Protein AF-A0A962YFU6-F1 (afdb_monomer)

Foldseek 3Di:
DCCPPPVCVVCVVPVDDDDPQDDPDDPVVCVVVPVDDSVNSVVVVVVVCVVPDDDDDDDPVVVVVVVVVVVVVPVVDDDDDD

Solvent-accessible surface area (backbone atoms only — not comparable to full-atom values): 5366 Å² total; per-residue (Å²): 138,59,81,85,39,69,68,44,65,77,36,54,83,78,78,50,89,78,68,93,54,70,8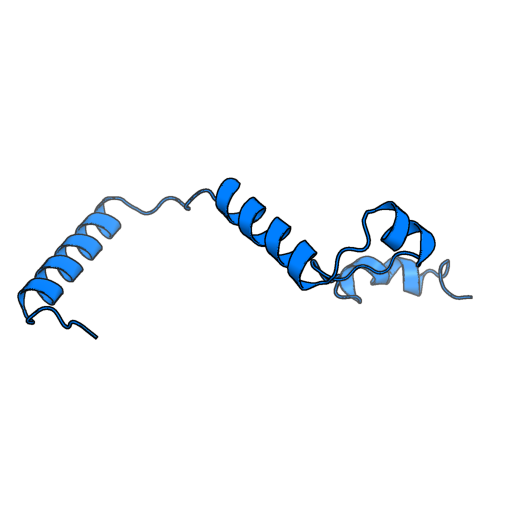2,86,70,55,69,70,56,41,50,74,74,65,57,69,52,60,66,60,46,43,54,54,49,55,54,49,51,62,74,69,61,72,83,77,90,72,60,67,72,57,53,51,51,51,50,53,50,51,52,54,56,52,74,73,47,81,85,82,87,129

pLDDT: mean 95.22, std 6.22, range [55.44, 98.56]

Mean predicted aligned error: 5.44 Å

Structure (mmCIF, N/CA/C/O backbone):
data_AF-A0A962YFU6-F1
#
_entry.id   AF-A0A962YFU6-F1
#
loop_
_atom_site.group_PDB
_atom_site.id
_atom_site.type_symbol
_atom_site.label_atom_id
_atom_site.label_alt_id
_atom_site.label_comp_id
_atom_site.label_asym_id
_atom_site.label_entity_id
_atom_site.label_seq_id
_atom_site.pdbx_PDB_ins_code
_atom_site.Cartn_x
_atom_site.Cartn_y
_atom_site.Cartn_z
_atom_site.occupancy
_atom_site.B_iso_or_equiv
_atom_site.auth_seq_id
_atom_site.auth_comp_id
_atom_site.auth_asym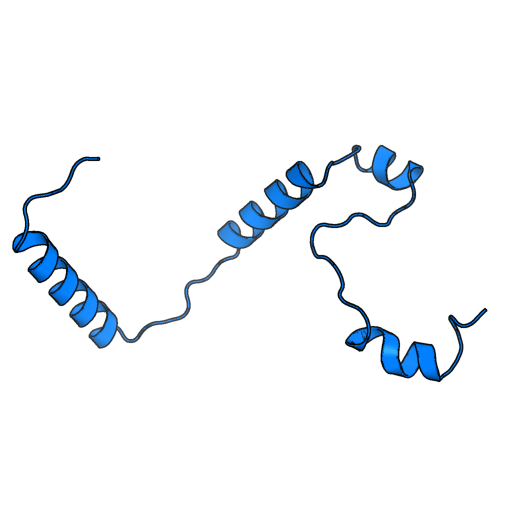_id
_atom_site.auth_atom_id
_atom_site.pdbx_PDB_model_num
ATOM 1 N N . HIS A 1 1 ? 13.076 -13.981 -30.013 1.00 87.75 1 HIS A N 1
ATOM 2 C CA . HIS A 1 1 ? 12.506 -13.400 -28.773 1.00 87.75 1 HIS A CA 1
ATOM 3 C C . HIS A 1 1 ? 11.112 -13.989 -28.546 1.00 87.75 1 HIS A C 1
ATOM 5 O O . HIS A 1 1 ? 10.541 -14.502 -29.499 1.00 87.75 1 HIS A O 1
ATOM 11 N N . PHE A 1 2 ? 10.559 -13.924 -27.328 1.00 94.25 2 PHE A N 1
ATOM 12 C CA . PHE A 1 2 ? 9.283 -14.589 -26.983 1.00 94.25 2 PHE A CA 1
ATOM 13 C C . PHE A 1 2 ? 8.129 -13.635 -26.648 1.00 94.25 2 PHE A C 1
ATOM 15 O O . PHE A 1 2 ? 7.033 -14.092 -26.347 1.00 94.25 2 PHE A O 1
ATOM 22 N N . LEU A 1 3 ? 8.340 -12.318 -26.746 1.00 93.75 3 LEU A N 1
ATOM 23 C CA . LEU A 1 3 ? 7.314 -11.317 -26.417 1.00 93.75 3 LEU A CA 1
ATOM 24 C C . LEU A 1 3 ? 6.008 -11.492 -27.216 1.00 93.75 3 LEU A C 1
ATOM 26 O O . LEU A 1 3 ? 4.930 -11.296 -26.673 1.00 93.75 3 LEU A O 1
ATOM 30 N N . GLY A 1 4 ? 6.098 -11.890 -28.490 1.00 94.69 4 GLY A N 1
ATOM 31 C CA . GLY A 1 4 ? 4.937 -12.043 -29.373 1.00 94.69 4 GLY A CA 1
ATOM 32 C C . GLY A 1 4 ? 4.370 -13.460 -29.474 1.00 94.69 4 GLY A C 1
ATOM 33 O O . GLY A 1 4 ? 3.463 -13.672 -30.271 1.00 94.69 4 GLY A O 1
ATOM 34 N N . CYS A 1 5 ? 4.907 -14.450 -28.749 1.00 96.69 5 CYS A N 1
ATOM 35 C CA . CYS A 1 5 ? 4.399 -15.815 -28.885 1.00 96.69 5 CYS A CA 1
ATOM 36 C C . CYS A 1 5 ? 3.073 -15.996 -28.130 1.00 96.69 5 CYS A C 1
ATOM 38 O O . CYS A 1 5 ? 2.838 -15.362 -27.098 1.00 96.69 5 CYS A O 1
ATOM 40 N N . ALA A 1 6 ? 2.230 -16.906 -28.630 1.00 97.31 6 ALA A N 1
ATOM 41 C CA . ALA A 1 6 ? 0.907 -17.177 -28.067 1.00 97.31 6 ALA A CA 1
ATOM 42 C C . ALA A 1 6 ? 0.963 -17.523 -26.571 1.00 97.31 6 ALA A C 1
ATOM 44 O O . ALA A 1 6 ? 0.137 -17.049 -25.798 1.00 97.31 6 ALA A O 1
ATOM 45 N N . HIS A 1 7 ? 1.977 -18.286 -26.147 1.00 96.62 7 HIS A N 1
ATOM 46 C CA . HIS A 1 7 ? 2.163 -18.630 -24.739 1.00 96.62 7 HIS A CA 1
ATOM 47 C C . HIS A 1 7 ? 2.393 -17.390 -23.862 1.00 96.62 7 HIS A C 1
ATOM 49 O O . HIS A 1 7 ? 1.780 -17.272 -22.806 1.00 96.62 7 HIS A O 1
ATOM 55 N N . THR A 1 8 ? 3.253 -16.453 -24.272 1.00 95.75 8 THR A N 1
ATOM 56 C CA . THR A 1 8 ? 3.507 -15.233 -23.490 1.00 95.75 8 THR A CA 1
ATOM 57 C C . THR A 1 8 ? 2.250 -14.377 -23.406 1.00 95.75 8 THR A C 1
ATOM 59 O O . THR A 1 8 ? 1.887 -13.955 -22.316 1.00 95.75 8 THR A O 1
ATOM 62 N N . GLN A 1 9 ? 1.542 -14.177 -24.521 1.00 94.56 9 GLN A N 1
ATOM 63 C CA . GLN A 1 9 ? 0.309 -13.383 -24.539 1.00 94.56 9 GLN A CA 1
ATOM 64 C C . GLN A 1 9 ? -0.791 -13.994 -23.661 1.00 94.56 9 GLN A C 1
ATOM 66 O O . GLN A 1 9 ? -1.421 -13.274 -22.894 1.00 94.56 9 GLN A O 1
ATOM 71 N N . ALA A 1 10 ? -0.976 -15.317 -23.719 1.00 96.56 10 ALA A N 1
ATOM 72 C CA . ALA A 1 10 ? -2.007 -16.014 -22.951 1.00 96.56 10 ALA A CA 1
ATOM 73 C C . ALA A 1 10 ? -1.771 -15.993 -21.430 1.00 96.56 10 ALA A C 1
ATOM 75 O O . ALA A 1 10 ? -2.724 -16.123 -20.670 1.00 96.56 10 ALA A O 1
ATOM 76 N N . ASN A 1 11 ? -0.518 -15.846 -20.982 1.00 96.25 11 ASN A N 1
ATOM 77 C CA . ASN A 1 11 ? -0.155 -15.995 -19.569 1.00 96.25 11 ASN A CA 1
ATOM 78 C C . ASN A 1 11 ? 0.368 -14.705 -18.912 1.00 96.25 11 ASN A C 1
ATOM 80 O O . ASN A 1 11 ? 0.529 -14.672 -17.696 1.00 96.25 11 ASN A O 1
ATOM 84 N N . PHE A 1 12 ? 0.658 -13.643 -19.671 1.00 91.94 12 PHE A N 1
ATOM 85 C CA . PHE A 1 12 ? 1.363 -12.462 -19.153 1.00 91.94 12 PHE A CA 1
ATOM 86 C C . PHE A 1 12 ? 0.660 -11.770 -17.977 1.00 91.94 12 PHE A C 1
ATOM 88 O O . PHE A 1 12 ? 1.323 -11.290 -17.060 1.00 91.94 12 PHE A O 1
ATOM 95 N N . GLU A 1 13 ? -0.669 -11.700 -17.984 1.00 90.19 13 GLU A N 1
ATOM 96 C CA . GLU A 1 13 ? -1.413 -10.985 -16.941 1.00 90.19 13 GLU A CA 1
ATOM 97 C C . GLU A 1 13 ? -1.457 -11.736 -15.605 1.00 90.19 13 GLU A C 1
ATOM 99 O O . GLU A 1 13 ? -1.504 -11.099 -14.556 1.00 90.19 13 GLU A O 1
ATOM 104 N N . SER A 1 14 ? -1.414 -13.070 -15.632 1.00 94.25 14 SER A N 1
ATOM 105 C CA . SER A 1 14 ? -1.606 -13.920 -14.449 1.00 94.25 14 SER A CA 1
ATOM 106 C C . SER A 1 14 ? -0.325 -14.584 -13.947 1.00 94.25 14 SER A C 1
ATOM 108 O O . SER A 1 14 ? -0.227 -14.902 -12.764 1.00 94.25 14 SER A O 1
ATOM 110 N N . ALA A 1 15 ? 0.672 -14.787 -14.813 1.00 94.31 15 ALA A N 1
ATOM 111 C CA . ALA A 1 15 ? 1.906 -15.487 -14.460 1.00 94.31 15 ALA A CA 1
ATOM 112 C C . ALA A 1 15 ? 2.946 -14.597 -13.760 1.00 94.31 15 ALA A C 1
ATOM 114 O O . ALA A 1 15 ? 3.938 -15.112 -13.243 1.00 94.31 15 ALA A O 1
ATOM 115 N N . PHE A 1 16 ? 2.742 -13.274 -13.734 1.00 91.00 16 PHE A N 1
ATOM 116 C CA . PHE A 1 16 ? 3.688 -12.324 -13.153 1.00 91.00 16 PHE A CA 1
ATOM 117 C C . PHE A 1 16 ? 3.041 -11.460 -12.074 1.00 91.00 16 PHE A C 1
ATOM 119 O O . PHE A 1 16 ? 2.020 -10.812 -12.292 1.00 91.00 16 PHE A O 1
ATOM 126 N N . TYR A 1 17 ? 3.705 -11.368 -10.923 1.00 92.94 17 TYR A N 1
ATOM 127 C CA . TYR A 1 17 ? 3.378 -10.360 -9.924 1.00 92.94 17 TYR A CA 1
ATOM 128 C C . TYR A 1 17 ? 3.899 -8.988 -10.365 1.00 92.94 17 TYR A C 1
ATOM 130 O O . TYR A 1 17 ? 5.082 -8.828 -10.672 1.00 92.94 17 TYR A O 1
ATOM 138 N N . ARG A 1 18 ? 3.026 -7.977 -10.348 1.00 92.19 18 ARG A N 1
ATOM 139 C CA . ARG A 1 18 ? 3.403 -6.579 -10.580 1.00 92.19 18 ARG A CA 1
ATOM 140 C C . ARG A 1 18 ? 3.516 -5.858 -9.245 1.00 92.19 18 ARG A C 1
ATOM 142 O O . ARG A 1 18 ? 2.516 -5.628 -8.571 1.00 92.19 18 ARG A O 1
ATOM 149 N N . SER A 1 19 ? 4.741 -5.494 -8.875 1.00 94.88 19 SER A N 1
ATOM 150 C CA . SER A 1 19 ? 4.979 -4.697 -7.672 1.00 94.88 19 SER A CA 1
ATOM 151 C C . SER A 1 19 ? 4.311 -3.330 -7.793 1.00 94.88 19 SER A C 1
ATOM 153 O O . SER A 1 19 ? 4.463 -2.645 -8.799 1.00 94.88 19 SER A O 1
ATOM 155 N N . THR A 1 20 ? 3.616 -2.914 -6.738 1.00 94.75 20 THR A N 1
ATOM 156 C CA . THR A 1 20 ? 2.997 -1.586 -6.639 1.00 94.75 20 THR A CA 1
ATOM 157 C C . THR A 1 20 ? 3.994 -0.484 -6.265 1.00 94.75 20 THR A C 1
ATOM 159 O O . THR A 1 20 ? 3.639 0.689 -6.316 1.00 94.75 20 THR A O 1
ATOM 162 N N . ILE A 1 21 ? 5.232 -0.842 -5.887 1.00 97.12 21 ILE A N 1
ATOM 163 C CA . ILE A 1 21 ? 6.265 0.089 -5.388 1.00 97.12 21 ILE A CA 1
ATOM 164 C C . ILE A 1 21 ? 7.493 0.144 -6.307 1.00 97.12 21 ILE A C 1
ATOM 166 O O . ILE A 1 21 ? 8.193 1.160 -6.338 1.00 97.12 21 ILE A O 1
ATOM 170 N N . ALA A 1 22 ? 7.818 -0.943 -7.010 1.00 96.88 22 ALA A N 1
ATOM 171 C CA . ALA A 1 22 ? 9.018 -0.996 -7.841 1.00 96.88 22 ALA A CA 1
ATOM 172 C C . ALA A 1 22 ? 8.927 -0.015 -9.019 1.00 96.88 22 ALA A C 1
ATOM 174 O O . ALA A 1 22 ? 7.865 0.157 -9.609 1.00 96.88 22 ALA A O 1
ATOM 175 N N . ASP A 1 23 ? 10.062 0.592 -9.349 1.00 96.56 23 ASP A N 1
ATOM 176 C CA . ASP A 1 23 ? 10.250 1.352 -10.578 1.00 96.56 23 ASP A CA 1
ATOM 177 C C . ASP A 1 23 ? 11.145 0.504 -11.484 1.00 96.56 23 ASP A C 1
ATOM 179 O O . ASP A 1 23 ? 12.248 0.136 -11.078 1.00 96.56 23 ASP A O 1
ATOM 183 N N . ASN A 1 24 ? 10.617 0.120 -12.646 1.00 95.88 24 ASN A N 1
ATOM 184 C CA . ASN A 1 24 ? 11.306 -0.709 -13.637 1.00 95.88 24 ASN A CA 1
ATOM 185 C C . ASN A 1 24 ? 11.559 0.078 -14.938 1.00 95.88 24 ASN A C 1
ATOM 187 O O . ASN A 1 24 ? 11.729 -0.533 -15.996 1.00 95.88 24 ASN A O 1
ATOM 191 N N . ASN A 1 25 ? 11.516 1.413 -14.876 1.00 97.12 25 ASN A N 1
ATOM 192 C CA . ASN A 1 25 ? 11.823 2.284 -16.005 1.0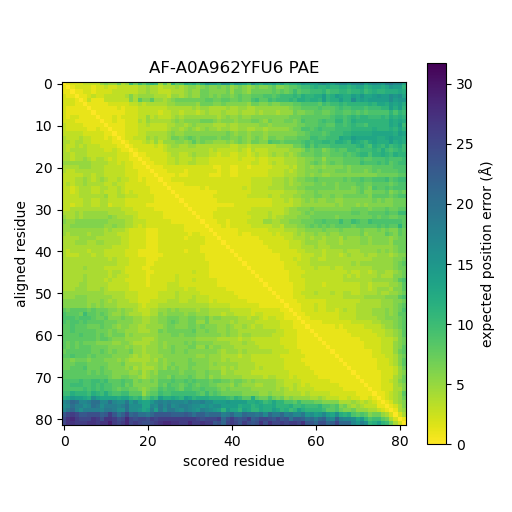0 97.12 25 ASN A CA 1
ATOM 1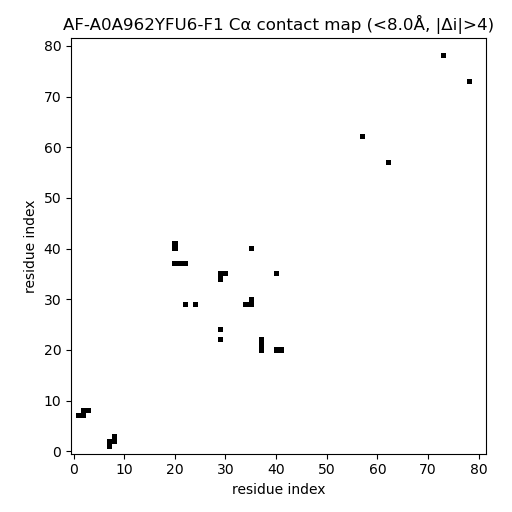93 C C . ASN A 1 25 ? 13.338 2.336 -16.269 1.00 97.12 25 ASN A C 1
ATOM 195 O O . ASN A 1 25 ? 14.146 1.794 -15.510 1.00 97.12 25 ASN A O 1
ATOM 199 N N . SER A 1 26 ? 13.736 2.992 -17.363 1.00 98.06 26 SER A N 1
ATOM 200 C CA . SER A 1 26 ? 15.153 3.280 -17.602 1.00 98.06 26 SER A CA 1
ATOM 201 C C . SER A 1 26 ? 15.689 4.289 -16.580 1.00 98.06 26 SER A C 1
ATOM 203 O O . SER A 1 26 ? 14.927 5.017 -15.938 1.00 98.06 26 SER A O 1
ATOM 205 N N . PHE A 1 27 ? 17.015 4.362 -16.460 1.00 97.81 27 PHE A N 1
ATOM 206 C CA . PHE A 1 27 ? 17.675 5.331 -15.588 1.00 97.81 27 PHE A CA 1
ATOM 207 C C . PHE A 1 27 ? 17.293 6.774 -15.945 1.00 97.81 27 PHE A C 1
ATOM 209 O O . PHE A 1 27 ? 16.964 7.555 -15.059 1.00 97.81 27 PHE A O 1
ATOM 216 N N . GLU A 1 28 ? 17.273 7.109 -17.236 1.00 98.44 28 GLU A N 1
ATOM 217 C CA . GLU A 1 28 ? 16.985 8.458 -17.732 1.00 98.44 28 GLU A CA 1
ATOM 218 C C . GLU A 1 28 ? 15.562 8.895 -17.375 1.00 98.44 28 GLU A C 1
ATOM 220 O O . GLU A 1 28 ? 15.340 10.039 -16.982 1.00 98.44 28 GLU A O 1
ATOM 225 N N . GLN A 1 29 ? 14.592 7.980 -17.474 1.00 98.31 29 GLN A N 1
ATOM 226 C CA . GLN A 1 29 ? 13.218 8.268 -17.074 1.00 98.31 29 GLN A CA 1
ATOM 227 C C . GLN A 1 29 ? 13.103 8.413 -15.554 1.00 98.31 29 GLN A C 1
ATOM 229 O O . GLN A 1 29 ? 12.494 9.369 -15.081 1.00 98.31 29 GLN A O 1
ATOM 234 N N . TRP A 1 30 ? 13.715 7.509 -14.786 1.00 98.06 30 TRP A N 1
ATOM 235 C CA . TRP A 1 30 ? 13.735 7.594 -13.324 1.00 98.06 30 TRP A CA 1
ATOM 236 C C . TRP A 1 30 ? 14.357 8.911 -12.831 1.00 98.06 30 TRP A C 1
ATOM 238 O O . TRP A 1 30 ? 13.822 9.550 -11.922 1.00 98.06 30 TRP A O 1
ATOM 248 N N . GLU A 1 31 ? 15.454 9.351 -13.452 1.00 98.25 31 GLU A N 1
ATOM 249 C CA . GLU A 1 31 ? 16.115 10.623 -13.151 1.00 98.25 31 GLU A CA 1
ATOM 250 C C . GLU A 1 31 ? 15.213 11.817 -13.499 1.00 98.25 31 GLU A C 1
ATOM 252 O O . GLU A 1 31 ? 14.991 12.685 -12.649 1.00 98.25 31 GLU A O 1
ATOM 257 N N . ALA A 1 32 ? 14.617 11.830 -14.698 1.00 98.06 32 ALA A N 1
ATOM 258 C CA . ALA A 1 32 ? 13.692 12.879 -15.134 1.00 98.06 32 ALA A CA 1
ATOM 259 C C . ALA A 1 32 ? 12.425 12.970 -14.260 1.00 98.06 32 ALA A C 1
ATOM 261 O O . ALA A 1 32 ? 11.889 14.059 -14.052 1.00 98.06 32 ALA A O 1
ATOM 262 N N . GLU A 1 33 ? 11.968 11.848 -13.701 1.00 96.94 33 GLU A N 1
ATOM 263 C CA . GLU A 1 33 ? 10.833 11.765 -12.769 1.00 96.94 33 GLU A CA 1
ATOM 264 C C . GLU A 1 33 ? 11.218 12.078 -11.306 1.00 96.94 33 GLU A C 1
ATOM 266 O O . GLU A 1 33 ? 10.401 11.951 -10.386 1.00 96.94 33 GLU A O 1
ATOM 271 N N . GLY A 1 34 ? 12.448 12.549 -11.072 1.00 96.88 34 GLY A N 1
ATOM 272 C CA . GLY A 1 34 ? 12.900 13.081 -9.785 1.00 96.88 34 GLY A CA 1
ATOM 273 C C . GLY A 1 34 ? 13.669 12.091 -8.911 1.00 96.88 34 GLY A C 1
ATOM 274 O O . GLY A 1 34 ? 13.800 12.325 -7.702 1.00 96.88 34 GLY A O 1
ATOM 275 N N . GLY A 1 35 ? 14.157 10.992 -9.491 1.00 97.00 35 GLY A N 1
ATOM 276 C CA . GLY A 1 35 ? 15.093 10.074 -8.846 1.00 97.00 35 GLY A CA 1
ATOM 277 C C . GLY A 1 35 ? 14.547 9.474 -7.550 1.00 97.00 35 GLY A C 1
ATOM 278 O O . GLY A 1 35 ? 15.240 9.419 -6.531 1.00 97.00 35 GLY A O 1
ATOM 279 N N . LEU A 1 36 ? 13.258 9.122 -7.525 1.00 97.88 36 LEU A N 1
ATOM 280 C CA . LEU A 1 36 ? 12.603 8.672 -6.297 1.00 97.88 36 LEU A CA 1
ATOM 281 C C . LEU A 1 36 ? 13.123 7.292 -5.898 1.00 97.88 36 LEU A C 1
ATOM 283 O O . LEU A 1 36 ? 13.080 6.364 -6.700 1.00 97.88 36 LEU A O 1
ATOM 287 N N . ASP A 1 37 ? 13.548 7.128 -4.649 1.00 97.88 37 ASP A N 1
ATOM 288 C CA . ASP A 1 37 ? 13.796 5.806 -4.077 1.00 97.88 37 ASP A CA 1
ATOM 289 C C . ASP A 1 37 ? 12.477 5.081 -3.726 1.00 97.88 37 ASP A C 1
ATOM 291 O O . ASP A 1 37 ? 11.376 5.647 -3.780 1.00 97.88 37 ASP A O 1
ATOM 295 N N . ALA A 1 38 ? 12.581 3.802 -3.354 1.00 97.94 38 ALA A N 1
ATOM 296 C CA . ALA A 1 38 ? 11.422 2.985 -2.999 1.00 97.94 38 ALA A CA 1
ATOM 297 C C . ALA A 1 38 ? 10.634 3.550 -1.802 1.00 97.94 38 ALA A C 1
ATOM 299 O O . ALA A 1 38 ? 9.404 3.490 -1.797 1.00 97.94 38 ALA A O 1
ATOM 300 N N . THR A 1 39 ? 11.316 4.142 -0.820 1.00 98.31 39 THR A N 1
ATOM 301 C CA . THR A 1 39 ? 10.699 4.712 0.385 1.00 98.31 39 THR A CA 1
ATOM 302 C C . THR A 1 39 ? 9.850 5.934 0.045 1.00 98.31 39 THR A C 1
ATOM 304 O O . THR A 1 39 ? 8.723 6.062 0.524 1.00 98.31 39 THR A O 1
ATOM 307 N N . ARG A 1 40 ? 10.343 6.819 -0.827 1.00 98.25 40 ARG A N 1
ATOM 308 C CA . ARG A 1 40 ? 9.623 8.012 -1.296 1.00 98.25 40 ARG A CA 1
ATOM 309 C C . ARG A 1 40 ? 8.397 7.628 -2.121 1.00 98.25 40 ARG A C 1
ATOM 311 O O . ARG A 1 40 ? 7.328 8.208 -1.918 1.00 98.25 40 ARG A O 1
ATOM 318 N N . ARG A 1 41 ? 8.508 6.614 -2.988 1.00 98.06 41 ARG A N 1
ATOM 319 C CA . ARG A 1 41 ? 7.353 6.080 -3.736 1.00 98.06 41 ARG A CA 1
ATOM 320 C C . ARG A 1 41 ? 6.321 5.450 -2.799 1.00 98.06 41 ARG A C 1
ATOM 322 O O . ARG A 1 41 ? 5.147 5.813 -2.864 1.00 98.06 41 ARG A O 1
ATOM 329 N N . ALA A 1 42 ? 6.756 4.601 -1.867 1.00 98.31 42 ALA A N 1
ATOM 330 C CA . ALA A 1 42 ? 5.883 4.011 -0.853 1.00 98.31 42 ALA A CA 1
ATOM 331 C C . ALA A 1 42 ? 5.183 5.084 0.000 1.00 98.31 42 ALA A C 1
ATOM 333 O O . ALA A 1 42 ? 3.990 4.963 0.276 1.00 98.31 42 ALA A O 1
ATOM 334 N N . ASN A 1 43 ? 5.887 6.170 0.354 1.00 98.38 43 ASN A N 1
ATOM 335 C CA . ASN A 1 43 ? 5.328 7.276 1.131 1.00 98.38 43 ASN A CA 1
ATOM 336 C C . ASN A 1 43 ? 4.119 7.927 0.452 1.00 98.38 43 ASN A C 1
ATOM 338 O O . ASN A 1 43 ? 3.097 8.184 1.086 1.00 98.38 43 ASN A O 1
ATOM 342 N N . LYS A 1 44 ? 4.236 8.172 -0.855 1.00 97.81 44 LYS A N 1
ATOM 343 C CA . LYS A 1 44 ? 3.151 8.723 -1.669 1.00 97.81 44 LYS A CA 1
ATOM 344 C C . LYS A 1 44 ? 1.967 7.758 -1.745 1.00 97.81 44 LYS A C 1
ATOM 346 O O . LYS A 1 44 ? 0.823 8.193 -1.637 1.00 97.81 44 LYS A O 1
ATOM 351 N N . ILE A 1 45 ? 2.241 6.463 -1.911 1.00 97.94 45 ILE A N 1
ATOM 352 C CA . ILE A 1 45 ? 1.213 5.429 -2.071 1.00 9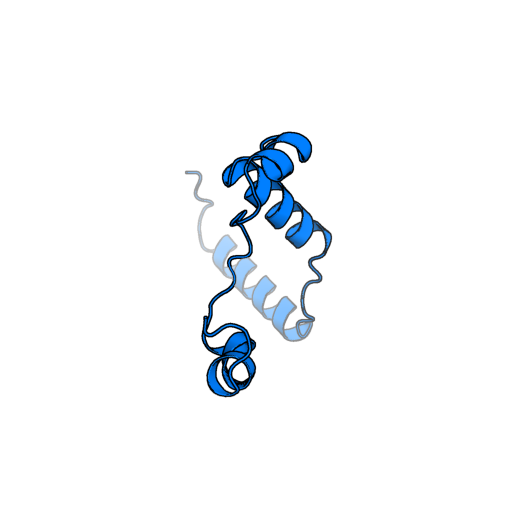7.94 45 ILE A CA 1
ATOM 353 C C . ILE A 1 45 ? 0.351 5.298 -0.813 1.00 97.94 45 ILE A C 1
ATOM 355 O O . ILE A 1 45 ? -0.868 5.395 -0.926 1.00 97.94 45 ILE A O 1
ATOM 359 N N . TRP A 1 46 ? 0.934 5.128 0.381 1.00 98.06 46 TRP A N 1
ATOM 360 C CA . TRP A 1 46 ? 0.113 4.941 1.589 1.00 98.06 46 TRP A CA 1
ATOM 361 C C . TRP A 1 46 ? -0.702 6.191 1.933 1.00 98.06 46 TRP A C 1
ATOM 363 O O . TRP A 1 46 ? -1.851 6.079 2.350 1.00 98.06 46 TRP A O 1
ATOM 373 N N . LYS A 1 47 ? -0.151 7.392 1.700 1.00 98.56 47 LYS A N 1
ATOM 374 C CA . LYS A 1 47 ? -0.888 8.651 1.899 1.00 98.56 47 LYS A CA 1
ATOM 375 C C . LYS A 1 47 ? -2.096 8.742 0.978 1.00 98.56 47 LYS A C 1
ATOM 377 O O . LYS A 1 47 ? -3.165 9.145 1.421 1.00 98.56 47 LYS A O 1
ATOM 382 N N . LYS A 1 48 ? -1.927 8.338 -0.284 1.00 98.38 48 LYS A N 1
ATOM 383 C CA . LYS A 1 48 ? -3.026 8.250 -1.247 1.00 98.38 48 LYS A CA 1
ATOM 384 C C . LYS A 1 48 ? -4.079 7.239 -0.784 1.00 98.38 48 LYS A C 1
ATOM 386 O O . LYS A 1 48 ? -5.249 7.586 -0.741 1.00 98.38 48 LYS A O 1
ATOM 391 N N . GLN A 1 49 ? -3.664 6.041 -0.367 1.00 98.19 49 GLN A N 1
ATOM 392 C CA . GLN A 1 49 ? -4.587 5.011 0.123 1.00 98.19 49 GLN A CA 1
ATOM 393 C C . GLN A 1 49 ? -5.413 5.490 1.321 1.00 98.19 49 GLN A C 1
ATOM 395 O O . GLN A 1 49 ? -6.612 5.252 1.346 1.00 98.19 49 GLN A O 1
ATOM 400 N N . LEU A 1 50 ? -4.810 6.200 2.281 1.00 98.38 50 LEU A N 1
ATOM 401 C CA . LEU A 1 50 ? -5.556 6.772 3.407 1.00 98.38 50 LEU A CA 1
ATOM 402 C C . LEU A 1 50 ? -6.519 7.882 2.979 1.00 98.38 50 LEU A C 1
ATOM 404 O O . LEU A 1 50 ? -7.618 7.961 3.515 1.00 98.38 50 LEU A O 1
ATOM 408 N N . ALA A 1 51 ? -6.118 8.731 2.031 1.00 98.44 51 ALA A N 1
ATOM 409 C CA . ALA A 1 51 ? -6.975 9.800 1.522 1.00 98.44 51 ALA A CA 1
ATOM 410 C C . ALA A 1 51 ? -8.180 9.263 0.729 1.00 98.44 51 ALA A C 1
ATOM 412 O O . ALA A 1 51 ? -9.236 9.888 0.723 1.00 98.44 51 ALA A O 1
ATOM 413 N N . GLU A 1 52 ? -8.018 8.118 0.065 1.00 98.19 52 GLU A N 1
ATOM 414 C CA . GLU A 1 52 ? -9.053 7.468 -0.749 1.00 98.19 52 GLU A CA 1
ATOM 415 C C . GLU A 1 52 ? -9.862 6.415 0.023 1.00 98.19 52 GLU A C 1
ATOM 417 O O . GLU A 1 52 ? -10.864 5.916 -0.487 1.00 98.19 52 GLU A O 1
ATOM 422 N N . TYR A 1 53 ? -9.436 6.050 1.235 1.00 98.19 53 TYR A N 1
ATOM 423 C CA . TYR A 1 53 ? -10.080 5.001 2.013 1.00 98.19 53 TYR A CA 1
ATOM 424 C C . TYR A 1 53 ? -11.507 5.392 2.403 1.00 98.19 53 TYR A C 1
ATOM 426 O O . TYR A 1 53 ? -11.742 6.399 3.072 1.00 98.19 53 TYR A O 1
ATOM 434 N N . GLN A 1 54 ? -12.453 4.526 2.049 1.00 97.81 54 GLN A N 1
ATOM 435 C CA . GLN A 1 54 ? -13.819 4.566 2.545 1.00 97.81 54 GLN A CA 1
ATOM 436 C C . GLN A 1 54 ? -14.047 3.343 3.429 1.00 97.81 54 GLN A C 1
ATOM 438 O O . GLN A 1 54 ? -13.907 2.207 2.973 1.00 97.81 54 GLN A O 1
ATOM 443 N N . ALA A 1 55 ? -14.391 3.578 4.696 1.00 96.50 55 ALA A N 1
ATOM 444 C CA . ALA A 1 55 ? -14.704 2.491 5.610 1.00 96.50 55 ALA A CA 1
ATOM 445 C C . ALA A 1 55 ? -15.913 1.693 5.085 1.00 96.50 55 ALA A C 1
ATOM 447 O O . ALA A 1 55 ? -16.930 2.306 4.741 1.00 96.50 55 ALA A O 1
ATOM 448 N N . PRO A 1 56 ? -15.830 0.352 5.009 1.00 97.06 56 PRO A N 1
ATOM 449 C CA . PRO A 1 56 ? -16.981 -0.463 4.654 1.00 97.06 56 PRO A CA 1
ATOM 450 C C . PRO A 1 56 ? -18.064 -0.316 5.725 1.00 97.06 56 PRO A C 1
ATOM 452 O O . PRO A 1 56 ? -17.762 -0.189 6.913 1.00 97.06 56 PRO A O 1
ATOM 455 N N . ALA A 1 57 ? -19.327 -0.332 5.301 1.00 96.94 57 ALA A N 1
ATOM 456 C CA . ALA A 1 57 ? -20.444 -0.229 6.228 1.00 96.94 57 ALA A CA 1
ATOM 457 C C . ALA A 1 57 ? -20.453 -1.419 7.201 1.00 96.94 57 ALA A C 1
ATOM 459 O O . ALA A 1 57 ? -20.303 -2.572 6.791 1.00 96.94 57 ALA A O 1
ATOM 460 N N . ILE A 1 58 ? -20.663 -1.119 8.479 1.00 97.38 58 ILE A N 1
ATOM 461 C CA . ILE A 1 58 ? -20.939 -2.085 9.541 1.00 97.38 58 ILE A CA 1
ATOM 462 C C . ILE A 1 58 ? -22.395 -1.913 9.986 1.00 97.38 58 ILE A C 1
ATOM 464 O O . ILE A 1 58 ? -22.931 -0.805 9.937 1.00 97.38 58 ILE A O 1
ATOM 468 N N . ASP A 1 59 ? -23.043 -3.008 10.384 1.00 98.25 59 ASP A N 1
ATOM 469 C CA . ASP A 1 59 ? -24.370 -2.956 11.002 1.00 98.25 59 ASP A CA 1
ATOM 470 C C . ASP A 1 59 ? -24.308 -2.094 12.283 1.00 98.25 59 ASP A C 1
ATOM 472 O O . ASP A 1 59 ? -23.511 -2.416 13.174 1.00 98.25 59 ASP A O 1
ATOM 476 N N . PRO A 1 60 ? -25.128 -1.030 12.405 1.00 98.06 60 PRO A N 1
ATOM 477 C CA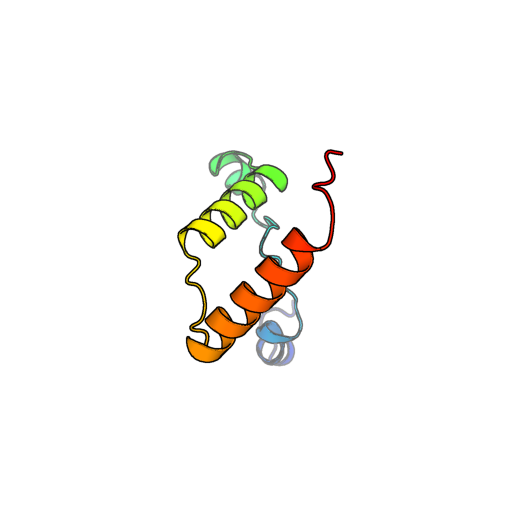 . PRO A 1 60 ? -25.147 -0.174 13.588 1.00 98.06 60 PRO A CA 1
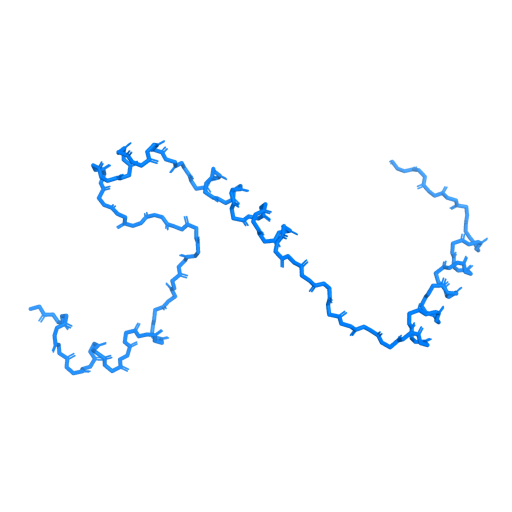ATOM 478 C C . PRO A 1 60 ? -25.334 -0.938 14.904 1.00 98.06 60 PRO A C 1
ATOM 480 O O . PRO A 1 60 ? -24.670 -0.619 15.885 1.00 98.06 60 PRO A O 1
ATOM 483 N N . ALA A 1 61 ? -26.164 -1.988 14.928 1.00 98.19 61 ALA A N 1
ATOM 484 C CA . ALA A 1 61 ? -26.397 -2.769 16.145 1.00 98.19 61 ALA A CA 1
ATOM 485 C C . ALA A 1 61 ? -25.143 -3.552 16.576 1.00 98.19 61 ALA A C 1
ATOM 487 O O . ALA A 1 61 ? -24.897 -3.753 17.768 1.00 98.19 61 ALA A O 1
ATOM 488 N N . VAL A 1 62 ? -24.328 -3.982 15.608 1.00 98.25 62 VAL A N 1
ATOM 489 C CA . VAL A 1 62 ? -23.050 -4.653 15.874 1.00 98.25 62 VAL A CA 1
ATOM 490 C C . VAL A 1 62 ? -22.014 -3.651 16.374 1.00 98.25 62 VAL A C 1
ATOM 492 O O . VAL A 1 62 ? -21.324 -3.947 17.349 1.00 98.25 62 VAL A O 1
ATOM 495 N N . ASP A 1 63 ? -21.912 -2.472 15.753 1.00 98.06 63 ASP A N 1
ATOM 496 C CA . ASP A 1 63 ? -20.985 -1.423 16.201 1.00 98.06 63 ASP A CA 1
ATOM 497 C C . ASP A 1 63 ? -21.302 -0.973 17.637 1.00 98.06 63 ASP A C 1
ATOM 499 O O . ASP A 1 63 ? -20.417 -0.943 18.493 1.00 98.06 63 ASP A O 1
ATOM 503 N N . GLU A 1 64 ? -22.580 -0.754 17.955 1.00 98.12 64 GLU A N 1
ATOM 504 C CA . GLU A 1 64 ? -23.029 -0.427 19.314 1.00 98.12 64 GLU A CA 1
ATOM 505 C C . GLU A 1 64 ? -22.664 -1.519 20.332 1.00 98.12 64 GLU A C 1
ATOM 507 O O . GLU A 1 64 ? -22.134 -1.222 21.409 1.00 98.12 64 GLU A O 1
ATOM 512 N N . ALA A 1 65 ? -22.886 -2.795 19.995 1.00 98.38 65 ALA A N 1
ATOM 513 C CA . ALA A 1 65 ? -22.531 -3.913 20.868 1.00 98.38 65 ALA A CA 1
ATOM 514 C C . ALA A 1 65 ? -21.013 -4.002 21.112 1.00 98.38 65 ALA A C 1
ATOM 516 O O . ALA A 1 65 ? -20.575 -4.245 22.244 1.00 98.38 65 ALA A O 1
ATOM 517 N N . LEU A 1 66 ? -20.201 -3.767 20.074 1.00 98.25 66 LEU A N 1
ATOM 518 C CA . LEU A 1 66 ? -18.741 -3.724 20.184 1.00 98.25 66 LEU A CA 1
ATOM 519 C C . LEU A 1 66 ? -18.290 -2.568 21.083 1.00 98.25 66 LEU A C 1
ATOM 521 O O . LEU A 1 66 ? -17.469 -2.775 21.981 1.00 98.25 66 LEU A O 1
ATOM 525 N N . GLN A 1 67 ? -18.857 -1.375 20.900 1.00 98.12 67 GLN A N 1
ATOM 526 C CA . GLN A 1 67 ? -18.547 -0.205 21.723 1.00 98.12 67 GLN A CA 1
ATOM 527 C C . GLN A 1 67 ? -18.922 -0.425 23.197 1.00 98.12 67 GLN A C 1
ATOM 529 O O . GLN A 1 67 ? -18.112 -0.130 24.082 1.00 98.12 67 GLN A O 1
ATOM 534 N N . ALA A 1 68 ? -20.088 -1.014 23.480 1.00 98.00 68 ALA A N 1
ATOM 535 C CA . ALA A 1 68 ? -20.531 -1.328 24.842 1.00 98.00 68 ALA A CA 1
ATOM 536 C C . ALA A 1 68 ? -19.614 -2.346 25.539 1.00 98.00 68 ALA A C 1
ATOM 538 O O . ALA A 1 68 ? -19.243 -2.180 26.711 1.00 98.00 68 ALA A O 1
ATOM 539 N N . TYR A 1 69 ? -19.198 -3.385 24.810 1.00 97.69 69 TYR A N 1
ATOM 540 C CA . TYR A 1 69 ? -18.242 -4.363 25.316 1.00 97.69 69 TYR A CA 1
ATOM 541 C C . TYR A 1 69 ? -16.881 -3.716 25.612 1.00 97.69 69 TYR A C 1
ATOM 543 O O . TYR A 1 69 ? -16.345 -3.900 26.708 1.00 97.69 69 TYR A O 1
ATOM 551 N N . ILE A 1 70 ? -16.343 -2.911 24.685 1.00 96.75 70 ILE A N 1
ATOM 552 C CA . ILE A 1 70 ? -15.074 -2.186 24.872 1.00 96.75 70 ILE A CA 1
ATOM 553 C C . ILE A 1 70 ? -15.144 -1.286 26.109 1.00 96.75 70 ILE A C 1
ATOM 555 O O . ILE A 1 70 ? -14.224 -1.317 26.927 1.00 96.75 70 ILE A O 1
ATOM 559 N N . ALA A 1 71 ? -16.228 -0.524 26.277 1.00 96.25 71 ALA A N 1
ATOM 560 C CA . ALA A 1 71 ? -16.421 0.350 27.432 1.00 96.25 71 ALA A CA 1
ATOM 561 C C . ALA A 1 71 ? -16.421 -0.439 28.749 1.00 96.25 71 ALA A C 1
ATOM 563 O O . ALA A 1 71 ? -15.698 -0.088 29.681 1.00 96.25 71 ALA A O 1
ATOM 564 N N . THR A 1 72 ? -17.153 -1.554 28.798 1.00 96.56 72 THR A N 1
ATOM 565 C CA . THR A 1 72 ? -17.197 -2.433 29.976 1.00 96.56 72 THR A CA 1
ATOM 566 C C . THR A 1 72 ? -15.816 -2.999 30.309 1.00 96.56 72 THR A C 1
ATOM 568 O O . THR A 1 72 ? -15.394 -2.992 31.465 1.00 96.56 72 THR A O 1
ATOM 571 N N . ARG A 1 73 ? -15.075 -3.465 29.296 1.00 95.31 73 ARG A N 1
ATOM 572 C CA . ARG A 1 73 ? -13.725 -4.014 29.479 1.00 95.31 73 ARG A CA 1
ATOM 573 C C . ARG A 1 73 ? -12.732 -2.957 29.951 1.00 95.31 73 ARG A C 1
ATOM 575 O O . ARG A 1 73 ? -11.979 -3.240 30.879 1.00 95.31 73 ARG A O 1
ATOM 582 N N . LYS A 1 74 ? -12.758 -1.756 29.367 1.00 93.31 74 LYS A N 1
ATOM 583 C CA . LYS A 1 74 ? -11.916 -0.634 29.807 1.00 93.31 74 LYS A CA 1
ATOM 584 C C . LYS A 1 74 ? -12.232 -0.230 31.244 1.00 93.31 74 LYS A C 1
ATOM 586 O O . LYS A 1 74 ? -11.317 -0.115 32.035 1.00 93.31 74 LYS A O 1
ATOM 591 N N . ALA A 1 75 ? -13.507 -0.124 31.618 1.00 93.94 75 ALA A N 1
ATOM 592 C CA . ALA A 1 75 ? -13.893 0.212 32.990 1.00 93.94 75 ALA A CA 1
ATOM 593 C C . ALA A 1 75 ? -13.479 -0.853 34.027 1.00 93.94 75 ALA A C 1
ATOM 595 O O . ALA A 1 75 ? -13.337 -0.542 35.207 1.00 93.94 75 ALA A O 1
ATOM 596 N N . SER A 1 76 ? -13.290 -2.109 33.606 1.00 92.62 76 SER A N 1
ATOM 597 C CA . SER A 1 76 ? -12.892 -3.206 34.499 1.00 92.62 76 SER A CA 1
ATOM 598 C C . SER A 1 76 ? -11.402 -3.226 34.865 1.00 92.62 76 SER A C 1
ATOM 600 O O . SER A 1 76 ? -10.994 -4.045 35.688 1.00 92.62 76 SER A O 1
ATOM 602 N N . MET A 1 77 ? -10.580 -2.371 34.250 1.00 90.94 77 MET A N 1
ATOM 603 C CA . MET A 1 77 ? -9.127 -2.347 34.425 1.00 90.94 77 MET A CA 1
ATOM 604 C C . MET A 1 77 ? -8.636 -0.896 34.537 1.00 90.94 77 MET A C 1
ATOM 606 O O . MET A 1 77 ? -9.177 -0.025 33.866 1.00 90.94 77 MET A O 1
ATOM 610 N N . PRO A 1 78 ? -7.623 -0.596 35.366 1.00 87.44 78 PRO A N 1
ATOM 611 C CA . PRO A 1 78 ? -6.994 0.719 35.337 1.00 87.44 78 PRO 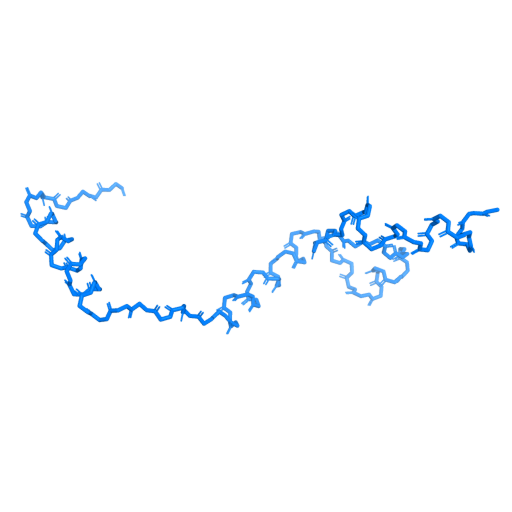A CA 1
ATOM 612 C C . PRO A 1 78 ? -6.307 0.948 33.984 1.00 87.44 78 PRO A C 1
ATOM 614 O O . PRO A 1 78 ? -5.780 0.006 33.385 1.00 87.44 78 PRO A O 1
ATOM 617 N N . ASP A 1 79 ? -6.289 2.199 33.522 1.00 85.94 79 ASP A N 1
ATOM 618 C CA . ASP A 1 79 ? -5.569 2.571 32.305 1.00 85.94 79 ASP A CA 1
ATOM 619 C C . ASP A 1 79 ? -4.077 2.246 32.454 1.00 85.94 79 ASP A C 1
ATOM 621 O O . ASP A 1 79 ? -3.431 2.609 33.440 1.00 85.94 79 ASP A O 1
ATOM 625 N N . ALA A 1 80 ? -3.522 1.560 31.457 1.00 79.88 80 ALA A N 1
ATOM 626 C CA . ALA A 1 80 ? -2.098 1.280 31.390 1.00 79.88 80 ALA A CA 1
ATOM 627 C C . ALA A 1 80 ? -1.408 2.374 30.568 1.00 79.88 80 ALA A C 1
ATOM 629 O O . ALA A 1 80 ? -1.604 2.466 29.357 1.00 79.88 80 ALA A O 1
ATOM 630 N N . SER A 1 81 ? -0.583 3.190 31.220 1.00 69.12 81 SER A N 1
ATOM 631 C CA . SER A 1 81 ? 0.411 4.021 30.541 1.00 69.12 81 SER A CA 1
ATOM 632 C C . SER A 1 81 ? 1.679 3.191 30.329 1.00 69.12 81 SER A C 1
ATOM 634 O O . SER A 1 81 ? 2.294 2.782 31.318 1.00 69.12 81 SER A O 1
ATOM 636 N N . TYR A 1 82 ? 2.062 2.935 29.077 1.00 55.44 82 TYR A N 1
ATOM 637 C CA . TYR A 1 82 ? 3.408 2.472 28.723 1.00 55.44 82 TYR A CA 1
ATOM 638 C C . TYR A 1 82 ? 4.154 3.594 28.007 1.00 55.44 82 TYR A C 1
ATOM 640 O O . TYR A 1 82 ? 3.516 4.242 27.145 1.00 55.44 82 TYR A O 1
#

Sequence (82 aa):
HFLGCAHTQANFESAFYRSTIADNNSFEQWEAEGGLDATRRANKIWKKQLAEYQAPAIDPAVDEALQAYIATRKASMPDASY

Secondary structure (DSSP, 8-state):
--TTSHHHHHHTTTSS---SS---S-HHHHHHTT---HHHHHHHHHHHHHHH--PPP--HHHHHHHHHHHHHHHHTS-----

Radius of gyration: 23.81 Å; Cα contacts (8 Å, |Δi|>4): 17; chains: 1; bounding box: 44×32×65 Å

Nearest PDB structures (foldseek):
  4yyc-assembly1_A-2  TM=8.419E-01  e=8.085E-06  Sinorhizobium meliloti 1021
  2qne-assembly1_B  TM=8.492E-01  e=2.360E-04  Desulfitobacterium hafniense Y51
  7xcn-assembly1_D  TM=8.949E-01  e=1.068E-01  Methanosa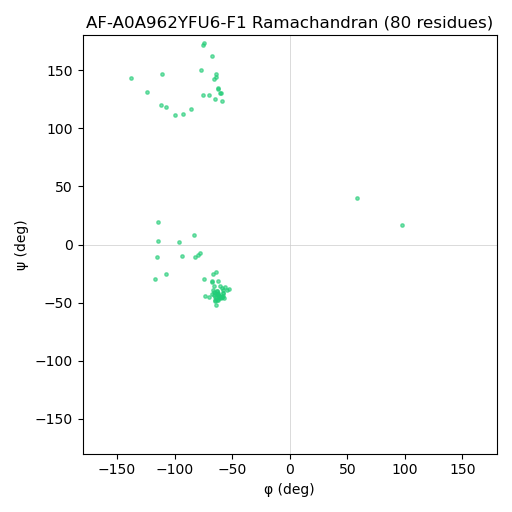rcina barkeri MS
  7xcm-assembly1_C  TM=8.809E-01  e=1.746E-01  Methanosarcina barkeri MS
  7xcl-assembly1_F  TM=8.772E-01  e=2.156E-01  Methanosarcina barkeri MS